Protein AF-C9RE39-F1 (afdb_monomer_lite)

Sequence (73 aa):
MKTDEKIIEDLKIINDKAKFMGIKIIMVRHLIEPHINNKKLLYKVLESTKDTELHNLILTACPKIEEIFKKET

pLDDT: mean 89.29, std 10.67, range [44.22, 96.5]

Structure (mmCIF, N/CA/C/O backbone):
data_AF-C9RE39-F1
#
_entry.id   AF-C9RE39-F1
#
loop_
_atom_site.group_PDB
_atom_site.id
_atom_site.type_symbol
_atom_site.label_atom_id
_atom_site.label_alt_id
_atom_site.label_comp_id
_atom_site.label_asym_id
_atom_site.label_entity_id
_atom_site.label_seq_id
_atom_site.pdbx_PDB_ins_code
_atom_site.Cartn_x
_atom_site.Cartn_y
_atom_site.Cartn_z
_atom_site.occupancy
_atom_site.B_iso_or_equiv
_atom_site.auth_seq_id
_atom_site.auth_comp_id
_atom_site.auth_asym_id
_atom_site.auth_atom_id
_atom_site.pdbx_PDB_model_num
ATOM 1 N N . MET A 1 1 ? 2.461 19.506 4.905 1.00 55.78 1 MET A N 1
ATOM 2 C CA . MET A 1 1 ? 2.013 18.261 4.251 1.00 55.78 1 MET A CA 1
ATOM 3 C C . MET A 1 1 ? 1.720 17.254 5.339 1.00 55.78 1 MET A C 1
ATOM 5 O O . MET A 1 1 ? 2.560 17.106 6.225 1.00 55.78 1 MET A O 1
ATOM 9 N N . LYS A 1 2 ? 0.532 16.649 5.359 1.00 65.50 2 LYS A N 1
ATOM 10 C CA . LYS A 1 2 ? 0.226 15.641 6.382 1.00 65.50 2 LYS A CA 1
ATOM 11 C C . LYS A 1 2 ? 1.003 14.354 6.078 1.00 65.50 2 LYS A C 1
ATOM 13 O O . LYS A 1 2 ? 1.312 14.072 4.922 1.00 65.50 2 LYS A O 1
ATOM 18 N N . THR A 1 3 ? 1.351 13.586 7.110 1.00 80.38 3 THR A N 1
ATOM 19 C CA . THR A 1 3 ? 2.149 12.354 6.968 1.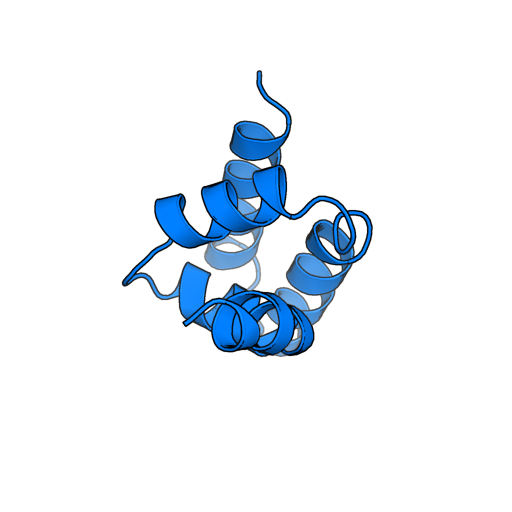00 80.38 3 THR A CA 1
ATOM 20 C C . THR A 1 3 ? 1.478 11.334 6.039 1.00 80.38 3 THR A C 1
ATOM 22 O O . THR A 1 3 ? 2.161 10.673 5.267 1.00 80.38 3 THR A O 1
ATOM 25 N N . ASP A 1 4 ? 0.146 11.259 6.061 1.00 83.88 4 ASP A N 1
ATOM 26 C CA . ASP A 1 4 ? -0.681 10.435 5.172 1.00 83.88 4 ASP A CA 1
ATOM 27 C C . ASP A 1 4 ? -0.599 10.870 3.700 1.00 83.88 4 ASP A C 1
ATOM 29 O O . ASP A 1 4 ? -0.423 10.023 2.830 1.00 83.88 4 ASP A O 1
ATOM 33 N N . GLU A 1 5 ? -0.656 12.174 3.414 1.00 88.94 5 GLU A N 1
ATOM 34 C CA . GLU A 1 5 ? -0.567 12.703 2.041 1.00 88.94 5 GLU A CA 1
ATOM 35 C C . GLU A 1 5 ? 0.785 12.364 1.402 1.00 88.94 5 GLU A C 1
ATOM 37 O O . GLU A 1 5 ? 0.833 11.909 0.261 1.00 88.94 5 GLU A O 1
ATOM 42 N N . LYS A 1 6 ? 1.873 12.513 2.170 1.00 91.56 6 LYS A N 1
ATOM 43 C CA . LYS A 1 6 ? 3.225 12.176 1.711 1.00 91.56 6 LYS A CA 1
ATOM 44 C C . LYS A 1 6 ? 3.374 10.690 1.399 1.00 91.56 6 LYS A C 1
ATOM 46 O O . LYS A 1 6 ? 3.901 10.334 0.354 1.00 91.56 6 LYS A O 1
ATOM 51 N N . ILE A 1 7 ? 2.870 9.834 2.285 1.00 93.31 7 ILE A N 1
ATOM 52 C CA . ILE A 1 7 ? 2.892 8.384 2.085 1.00 93.31 7 ILE A CA 1
ATOM 53 C C . ILE A 1 7 ? 2.149 8.011 0.802 1.00 93.31 7 ILE A C 1
ATOM 55 O O . ILE A 1 7 ? 2.669 7.248 -0.001 1.00 93.31 7 ILE A O 1
ATOM 59 N N . ILE A 1 8 ? 0.968 8.582 0.565 1.00 93.69 8 ILE A N 1
ATOM 60 C CA . ILE A 1 8 ? 0.192 8.309 -0.651 1.00 93.69 8 ILE A CA 1
ATOM 61 C C . ILE A 1 8 ? 0.951 8.752 -1.908 1.00 93.69 8 ILE A C 1
ATOM 63 O O . ILE A 1 8 ? 0.944 8.038 -2.909 1.00 93.69 8 ILE A O 1
ATOM 67 N N . GLU A 1 9 ? 1.601 9.913 -1.871 1.00 94.88 9 GLU A N 1
ATOM 68 C CA . GLU A 1 9 ? 2.403 10.412 -2.989 1.00 94.88 9 GLU A CA 1
ATOM 69 C C . GLU A 1 9 ? 3.602 9.499 -3.282 1.00 94.88 9 GLU A C 1
ATOM 71 O O . GLU A 1 9 ? 3.790 9.080 -4.425 1.00 94.88 9 GLU A O 1
ATOM 76 N N . ASP A 1 10 ? 4.341 9.093 -2.250 1.00 95.12 10 ASP A N 1
ATOM 77 C CA . ASP A 1 10 ? 5.470 8.171 -2.386 1.00 95.12 10 ASP A CA 1
ATOM 78 C C . ASP A 1 10 ? 5.020 6.804 -2.942 1.00 95.12 10 ASP A C 1
ATOM 80 O O . ASP A 1 10 ? 5.663 6.245 -3.834 1.00 95.12 10 ASP A O 1
ATOM 84 N N . LEU A 1 11 ? 3.873 6.284 -2.487 1.00 95.31 11 LEU A N 1
ATOM 85 C CA . LEU A 1 11 ? 3.277 5.044 -3.001 1.00 95.31 11 LEU A CA 1
ATOM 86 C C . LEU A 1 11 ? 2.910 5.145 -4.487 1.00 95.31 11 LEU A C 1
ATOM 88 O O . LEU A 1 11 ? 3.172 4.209 -5.245 1.00 95.31 11 LEU A O 1
ATOM 92 N N . LYS A 1 12 ? 2.339 6.277 -4.922 1.00 95.06 12 LYS A N 1
ATO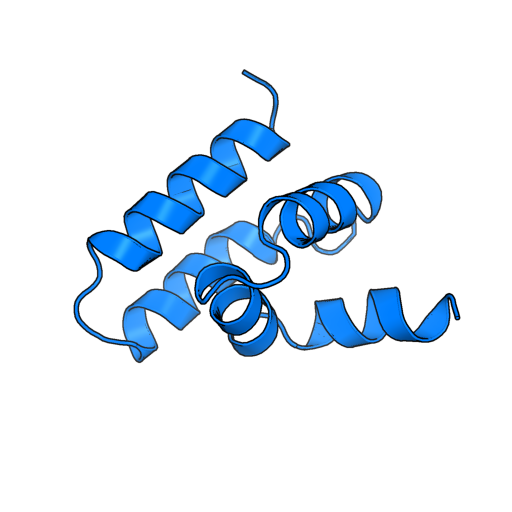M 93 C CA . LYS A 1 12 ? 2.041 6.532 -6.342 1.00 95.06 12 LYS A CA 1
ATOM 94 C C . LYS A 1 12 ? 3.318 6.561 -7.173 1.00 95.06 12 LYS A C 1
ATOM 96 O O . LYS A 1 12 ? 3.393 5.892 -8.197 1.00 95.06 12 LYS A O 1
ATOM 101 N N . ILE A 1 13 ? 4.353 7.251 -6.691 1.00 95.56 13 ILE A N 1
ATOM 102 C CA . ILE A 1 13 ? 5.660 7.307 -7.360 1.00 95.56 13 ILE A CA 1
ATOM 103 C C . ILE A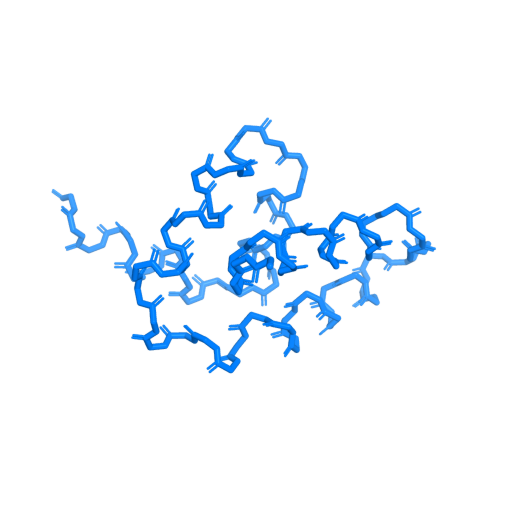 1 13 ? 6.254 5.902 -7.516 1.00 95.56 13 ILE A C 1
ATOM 105 O O . ILE A 1 13 ? 6.773 5.577 -8.584 1.00 95.56 13 ILE A O 1
ATOM 109 N N . ILE A 1 14 ? 6.170 5.059 -6.482 1.00 94.38 14 ILE A N 1
ATOM 110 C CA . ILE A 1 14 ? 6.623 3.664 -6.553 1.00 94.38 14 ILE A CA 1
ATOM 111 C C . ILE A 1 14 ? 5.826 2.897 -7.610 1.00 94.38 14 ILE A C 1
ATOM 113 O O . ILE A 1 14 ? 6.426 2.210 -8.440 1.00 94.38 14 ILE A O 1
ATOM 117 N N . ASN A 1 15 ? 4.496 3.015 -7.603 1.00 93.31 15 ASN A N 1
ATOM 118 C CA . ASN A 1 15 ? 3.650 2.298 -8.551 1.00 93.31 15 ASN A CA 1
ATOM 119 C C . ASN A 1 15 ? 3.914 2.711 -10.006 1.00 93.31 15 ASN A C 1
ATOM 121 O O . ASN A 1 15 ? 3.937 1.851 -10.886 1.00 93.31 15 ASN A O 1
ATOM 125 N N . ASP A 1 16 ? 4.177 3.992 -10.244 1.00 94.06 16 ASP A N 1
ATOM 126 C CA . ASP A 1 16 ? 4.393 4.525 -11.588 1.00 94.06 16 ASP A CA 1
ATOM 127 C C . ASP A 1 16 ? 5.814 4.255 -12.102 1.00 94.06 16 ASP A C 1
ATOM 129 O O . ASP A 1 16 ? 6.008 3.938 -13.276 1.00 94.06 16 ASP A O 1
ATOM 133 N N . LYS A 1 17 ? 6.835 4.380 -11.241 1.00 93.31 17 LYS A N 1
ATOM 134 C CA . LYS A 1 17 ? 8.246 4.334 -11.671 1.00 93.31 17 LYS A CA 1
ATOM 135 C C . LYS A 1 17 ? 8.879 2.950 -11.600 1.00 93.31 17 LYS A C 1
ATOM 137 O O . LYS A 1 17 ? 9.798 2.664 -12.370 1.00 93.31 17 LYS A O 1
ATOM 142 N N . ALA A 1 18 ? 8.459 2.092 -10.671 1.00 91.81 18 ALA A N 1
ATOM 143 C CA . ALA A 1 18 ? 9.081 0.782 -10.526 1.00 91.81 18 ALA A CA 1
ATOM 144 C C . ALA A 1 18 ? 8.531 -0.195 -11.574 1.00 91.81 18 ALA A C 1
ATOM 146 O O . ALA A 1 18 ? 7.374 -0.600 -11.536 1.00 91.81 18 ALA A O 1
ATOM 147 N N . LYS A 1 19 ? 9.398 -0.625 -12.496 1.00 89.19 19 LYS A N 1
ATOM 148 C CA . LYS A 1 19 ? 9.031 -1.528 -13.600 1.00 89.19 19 LYS A CA 1
ATOM 149 C C . LYS A 1 19 ? 8.637 -2.936 -13.139 1.00 89.19 19 LYS A C 1
ATOM 151 O O . LYS A 1 19 ? 7.809 -3.583 -13.772 1.00 89.19 19 LYS A O 1
ATOM 156 N N . PHE A 1 20 ? 9.255 -3.433 -12.068 1.00 94.75 20 PHE A N 1
ATOM 157 C CA . PHE A 1 20 ? 9.097 -4.818 -11.621 1.00 94.75 20 PHE A CA 1
ATOM 158 C C . PHE A 1 20 ? 8.207 -4.909 -10.383 1.00 94.75 20 PHE A C 1
ATOM 160 O O . PHE A 1 20 ? 8.462 -4.240 -9.380 1.00 94.75 20 PHE A O 1
ATOM 167 N N . MET A 1 21 ? 7.220 -5.809 -10.420 1.00 93.62 21 MET A N 1
ATOM 168 C CA . MET A 1 21 ? 6.264 -6.009 -9.323 1.00 93.62 21 MET A CA 1
ATOM 169 C C . MET A 1 21 ? 6.947 -6.365 -7.994 1.00 93.62 21 MET A C 1
ATOM 171 O O . MET A 1 21 ? 6.579 -5.836 -6.950 1.00 93.62 21 MET A O 1
ATOM 175 N N . GLY A 1 22 ? 7.995 -7.196 -8.022 1.00 95.06 22 GLY A N 1
ATOM 176 C CA . GLY A 1 22 ? 8.757 -7.530 -6.813 1.00 95.06 22 GLY A CA 1
ATOM 177 C C . GLY A 1 22 ? 9.394 -6.303 -6.146 1.00 95.06 22 GLY A C 1
ATOM 178 O O . GLY A 1 22 ? 9.371 -6.186 -4.925 1.00 95.06 22 GLY A O 1
ATOM 179 N N . ILE A 1 23 ? 9.887 -5.346 -6.942 1.00 94.81 23 ILE A N 1
ATOM 180 C CA . ILE A 1 23 ? 10.458 -4.093 -6.428 1.00 94.81 23 ILE A CA 1
ATOM 181 C C . ILE A 1 23 ? 9.354 -3.212 -5.838 1.00 94.81 23 ILE A C 1
ATOM 183 O O . ILE A 1 23 ? 9.519 -2.712 -4.726 1.00 94.81 23 ILE A O 1
ATOM 187 N N . LYS A 1 24 ? 8.214 -3.078 -6.535 1.00 96.38 24 LYS A N 1
ATOM 188 C CA . LYS A 1 24 ? 7.038 -2.355 -6.020 1.00 96.38 24 LYS A CA 1
ATOM 189 C C . LYS A 1 24 ? 6.647 -2.868 -4.632 1.00 96.38 24 LYS A C 1
ATOM 191 O O . LYS A 1 24 ? 6.539 -2.082 -3.698 1.00 96.38 24 LYS A O 1
ATOM 196 N N . ILE A 1 25 ? 6.515 -4.187 -4.485 1.00 96.50 25 ILE A N 1
ATOM 197 C CA . ILE A 1 25 ? 6.143 -4.841 -3.225 1.00 96.50 25 ILE A CA 1
ATOM 198 C C . ILE A 1 25 ? 7.130 -4.508 -2.100 1.00 96.50 25 ILE A C 1
ATOM 200 O O . ILE A 1 25 ? 6.704 -4.117 -1.015 1.00 96.50 25 ILE A O 1
ATOM 204 N N . ILE A 1 26 ? 8.438 -4.634 -2.348 1.00 96.19 26 ILE A N 1
ATOM 205 C CA . ILE A 1 26 ? 9.469 -4.364 -1.333 1.00 96.19 26 ILE A CA 1
ATOM 206 C C . ILE A 1 26 ? 9.420 -2.899 -0.882 1.00 96.19 26 ILE A C 1
ATOM 208 O O . ILE A 1 26 ? 9.447 -2.623 0.318 1.00 96.19 26 ILE A O 1
ATOM 212 N N . MET A 1 27 ? 9.318 -1.960 -1.826 1.00 96.19 27 MET A N 1
ATOM 213 C CA . MET A 1 27 ? 9.310 -0.529 -1.517 1.00 96.19 27 MET A CA 1
ATOM 214 C C . MET A 1 27 ? 8.039 -0.104 -0.778 1.00 96.19 27 MET A C 1
ATOM 216 O O . MET A 1 27 ? 8.125 0.602 0.224 1.00 96.19 27 MET A O 1
ATOM 220 N N . VAL A 1 28 ? 6.868 -0.572 -1.224 1.00 96.19 28 VAL A N 1
ATOM 221 C CA . VAL A 1 28 ? 5.596 -0.316 -0.532 1.00 96.19 28 VAL A 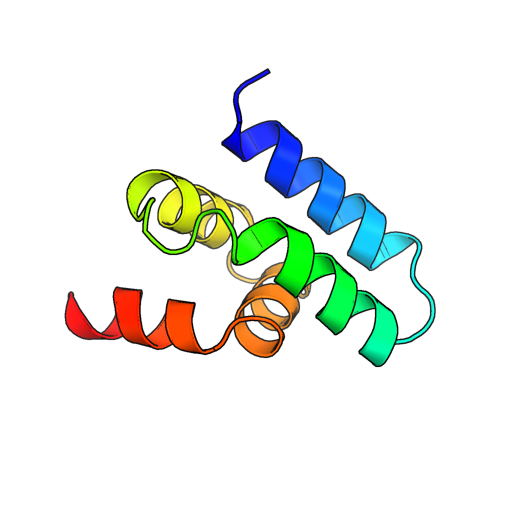CA 1
ATOM 222 C C . VAL A 1 28 ? 5.635 -0.879 0.885 1.00 96.19 28 VAL A C 1
ATOM 224 O O . VAL A 1 28 ? 5.270 -0.181 1.829 1.00 96.19 28 VAL A O 1
ATOM 227 N N . ARG A 1 29 ? 6.145 -2.105 1.060 1.00 95.50 29 ARG A N 1
ATOM 228 C CA . ARG A 1 29 ? 6.297 -2.713 2.384 1.00 95.50 29 ARG A CA 1
ATOM 229 C C . ARG A 1 29 ? 7.170 -1.862 3.300 1.00 95.50 29 ARG A C 1
ATOM 231 O O . ARG A 1 29 ? 6.754 -1.564 4.415 1.00 95.50 29 ARG A O 1
ATOM 238 N N . HIS A 1 30 ? 8.334 -1.428 2.818 1.00 95.44 30 HIS A N 1
ATOM 239 C CA . HIS A 1 30 ? 9.254 -0.594 3.591 1.00 95.44 30 HIS A CA 1
ATOM 240 C C . HIS A 1 30 ? 8.626 0.735 4.031 1.00 95.44 30 HIS A C 1
ATOM 242 O O . HIS A 1 30 ? 8.921 1.234 5.113 1.00 95.44 30 HIS A O 1
ATOM 248 N N . LEU A 1 31 ? 7.742 1.293 3.205 1.00 94.44 31 LEU A N 1
ATOM 249 C CA . LEU A 1 31 ? 7.081 2.559 3.485 1.00 94.44 31 LEU A CA 1
ATOM 250 C C . LEU A 1 31 ? 5.907 2.415 4.467 1.00 94.44 31 LEU A C 1
ATOM 252 O O . LEU A 1 31 ? 5.627 3.332 5.233 1.00 94.44 31 LEU A O 1
ATOM 256 N N . ILE A 1 32 ? 5.229 1.267 4.468 1.00 94.06 32 ILE A N 1
ATOM 257 C CA . ILE A 1 32 ? 4.021 1.045 5.267 1.00 94.06 32 ILE A CA 1
ATOM 258 C C . ILE A 1 32 ? 4.299 0.348 6.607 1.00 94.06 32 ILE A C 1
ATOM 260 O O . ILE A 1 32 ? 3.702 0.725 7.617 1.00 94.06 32 ILE A O 1
ATOM 264 N N . GLU A 1 33 ? 5.195 -0.643 6.658 1.00 92.75 33 GLU A N 1
ATOM 265 C CA . GLU A 1 33 ? 5.486 -1.413 7.882 1.00 92.75 33 GLU A CA 1
ATOM 266 C C . GLU A 1 33 ? 5.861 -0.559 9.106 1.00 92.75 33 GLU A C 1
ATOM 268 O O . GLU A 1 33 ? 5.357 -0.856 10.194 1.00 92.75 33 GLU A O 1
ATOM 273 N N . PRO A 1 34 ? 6.642 0.535 8.984 1.00 93.06 34 PRO A N 1
ATOM 274 C CA . PRO A 1 34 ? 6.935 1.417 10.117 1.00 93.06 34 PRO A CA 1
ATOM 275 C C . PRO A 1 34 ? 5.688 2.044 10.755 1.00 93.06 34 PRO A C 1
ATOM 277 O O . PRO A 1 34 ? 5.719 2.481 11.905 1.00 93.06 34 PRO A O 1
ATOM 280 N N . HIS A 1 35 ? 4.574 2.085 10.024 1.00 92.19 35 HIS A N 1
ATOM 281 C CA . HIS A 1 35 ? 3.311 2.663 10.460 1.00 92.19 35 HIS A CA 1
ATOM 282 C C . HIS A 1 35 ? 2.257 1.611 10.824 1.00 92.19 35 HIS A C 1
ATOM 284 O O . HIS A 1 35 ? 1.106 1.983 11.048 1.00 92.19 35 HIS A O 1
ATOM 290 N N . ILE A 1 36 ? 2.624 0.325 10.948 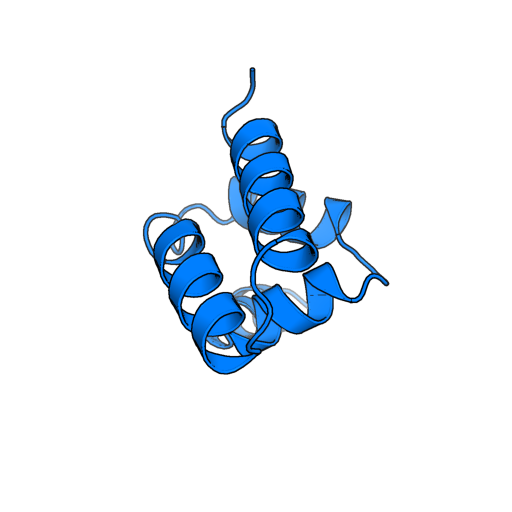1.00 90.12 36 ILE A N 1
ATOM 291 C CA . ILE A 1 36 ? 1.671 -0.780 11.166 1.00 90.12 36 ILE A CA 1
ATOM 292 C C . ILE A 1 36 ? 0.778 -0.594 12.409 1.00 90.12 36 ILE A C 1
ATOM 294 O O . ILE A 1 36 ? -0.383 -0.994 12.419 1.00 90.12 36 ILE A O 1
ATOM 298 N N . ASN A 1 37 ? 1.295 0.078 13.443 1.00 89.62 37 ASN A N 1
ATOM 299 C CA . ASN A 1 37 ? 0.566 0.364 14.683 1.00 89.62 37 ASN A CA 1
ATOM 300 C C . ASN A 1 37 ? -0.290 1.643 14.609 1.00 89.62 37 ASN A C 1
ATOM 302 O O . ASN A 1 37 ? -1.103 1.904 15.495 1.00 89.62 37 ASN A O 1
ATOM 306 N N . ASN A 1 38 ? -0.132 2.461 13.564 1.00 91.75 38 ASN A N 1
ATOM 307 C CA . ASN A 1 38 ? -0.886 3.696 13.376 1.00 91.75 38 ASN A CA 1
ATOM 308 C C . ASN A 1 38 ? -2.143 3.439 12.534 1.00 91.75 38 ASN A C 1
ATOM 310 O O . ASN A 1 38 ? -2.235 3.849 11.375 1.00 91.75 38 ASN A O 1
ATOM 314 N N . LYS A 1 39 ? -3.137 2.779 13.144 1.00 90.38 39 LYS A N 1
ATOM 315 C CA . LYS A 1 39 ? -4.410 2.424 12.488 1.00 90.38 39 LYS A CA 1
ATOM 316 C C . LYS A 1 39 ? -5.067 3.607 11.773 1.00 90.38 39 LYS A C 1
ATOM 318 O O . LYS A 1 39 ? -5.521 3.461 10.646 1.00 90.38 39 LYS A O 1
ATOM 323 N N . LYS A 1 40 ? -5.078 4.794 12.393 1.00 91.12 40 LYS A N 1
ATOM 324 C CA . LYS A 1 40 ? -5.691 6.002 11.813 1.00 91.12 40 LYS A CA 1
ATOM 325 C C . LYS A 1 40 ? -5.014 6.420 10.508 1.00 91.12 40 LYS A C 1
ATOM 327 O O . LYS A 1 40 ? -5.700 6.820 9.571 1.00 91.12 40 LYS A O 1
ATOM 332 N N . LEU A 1 41 ? -3.685 6.358 10.451 1.00 92.06 41 LEU A N 1
ATOM 333 C CA . LEU A 1 41 ? -2.936 6.667 9.236 1.00 92.06 41 LEU A CA 1
ATOM 334 C C . LEU A 1 41 ? -3.206 5.621 8.155 1.00 92.06 41 LEU A C 1
ATOM 336 O O . LEU A 1 41 ? -3.553 5.990 7.037 1.00 92.06 41 LEU A O 1
ATOM 340 N N . LEU A 1 42 ? -3.105 4.335 8.498 1.00 92.81 42 LEU A N 1
ATOM 341 C CA . LEU A 1 42 ? -3.326 3.246 7.546 1.00 92.81 42 LEU A CA 1
ATOM 342 C C . LEU A 1 42 ? -4.741 3.265 6.973 1.00 92.81 42 LEU A C 1
ATOM 344 O O . LEU A 1 42 ? -4.899 3.124 5.766 1.00 92.81 42 LEU A O 1
ATOM 348 N N . TYR A 1 43 ? -5.750 3.521 7.810 1.00 92.00 43 TYR A N 1
ATOM 349 C CA . TYR A 1 43 ? -7.137 3.652 7.373 1.00 92.00 43 TYR A CA 1
ATOM 350 C C . TYR A 1 43 ? -7.274 4.724 6.295 1.00 92.00 43 TYR A C 1
ATOM 352 O O . TYR A 1 43 ? -7.825 4.472 5.231 1.00 92.00 43 TYR A O 1
ATOM 360 N N . LYS A 1 44 ? -6.708 5.914 6.526 1.00 92.81 44 LYS A N 1
ATOM 361 C CA . LYS A 1 44 ? -6.753 6.988 5.532 1.00 92.81 44 LYS A CA 1
ATOM 362 C C . LYS A 1 44 ? -6.034 6.626 4.239 1.00 92.81 44 LYS A C 1
ATOM 364 O O . LYS A 1 44 ? -6.522 6.983 3.173 1.00 92.81 44 LYS A O 1
ATOM 369 N N . VAL A 1 45 ? -4.884 5.956 4.322 1.00 93.06 45 VAL A N 1
ATOM 370 C CA . VAL A 1 45 ? -4.132 5.516 3.137 1.00 93.06 45 VAL A CA 1
ATOM 371 C C . VAL A 1 45 ? -4.954 4.510 2.328 1.00 93.06 45 VAL A C 1
ATOM 373 O O . VAL A 1 45 ? -5.079 4.664 1.115 1.00 93.06 45 VAL A O 1
ATOM 376 N N . LEU A 1 46 ? -5.560 3.518 2.985 1.00 93.12 46 LEU A N 1
ATOM 377 C CA . LEU A 1 46 ? -6.410 2.523 2.329 1.00 93.12 46 LEU A CA 1
ATOM 378 C C . LEU A 1 46 ? -7.663 3.149 1.722 1.00 93.12 46 LEU A C 1
ATOM 380 O O . LEU A 1 46 ? -7.960 2.880 0.564 1.00 93.12 46 LEU A O 1
ATOM 384 N N . GLU A 1 47 ? -8.350 4.015 2.466 1.00 92.88 47 GLU A N 1
ATOM 385 C CA . GLU A 1 47 ? -9.549 4.709 1.994 1.00 92.88 47 GLU A CA 1
ATOM 386 C C . GLU A 1 47 ? -9.229 5.610 0.794 1.00 92.88 47 GLU A C 1
ATOM 388 O O . GLU A 1 47 ? -9.937 5.595 -0.207 1.00 92.88 47 GLU A O 1
ATOM 393 N N . SER A 1 48 ? -8.102 6.330 0.834 1.00 92.75 48 SER A N 1
ATOM 394 C CA . SER A 1 48 ? -7.673 7.210 -0.267 1.00 92.75 48 SER A CA 1
ATOM 395 C C . SER A 1 48 ? -7.206 6.456 -1.512 1.00 92.75 48 SER A C 1
ATOM 397 O O . SER A 1 48 ? -7.041 7.063 -2.570 1.00 92.75 48 SER A O 1
ATOM 399 N N . THR A 1 49 ? -6.923 5.161 -1.387 1.00 93.19 49 THR A N 1
ATOM 400 C CA . THR A 1 49 ? -6.478 4.314 -2.500 1.00 93.19 49 THR A CA 1
ATOM 401 C C . THR A 1 49 ? -7.540 3.317 -2.929 1.00 93.19 49 THR A C 1
ATOM 403 O O . THR A 1 49 ? -7.319 2.623 -3.913 1.00 93.19 49 THR A O 1
ATOM 406 N N . LYS A 1 50 ? -8.679 3.246 -2.238 1.00 93.38 50 LYS A N 1
ATOM 407 C CA . LYS A 1 50 ? -9.741 2.267 -2.460 1.00 93.38 50 LYS A CA 1
ATOM 408 C C . LYS A 1 50 ? -10.124 2.155 -3.939 1.00 93.38 50 LYS A C 1
ATOM 410 O O . LYS A 1 50 ? -10.141 3.147 -4.662 1.00 93.38 50 LYS A O 1
ATOM 415 N N . ASP A 1 51 ? -10.379 0.925 -4.378 1.00 92.00 51 ASP A N 1
ATOM 416 C CA . ASP A 1 51 ? -10.756 0.583 -5.756 1.00 92.00 51 ASP A CA 1
ATOM 417 C C . ASP A 1 51 ? -9.694 0.920 -6.828 1.00 92.00 51 ASP A C 1
ATOM 419 O O . ASP A 1 51 ? -9.994 0.972 -8.020 1.00 92.00 51 ASP A O 1
ATOM 423 N N . THR A 1 52 ? -8.426 1.105 -6.432 1.00 93.81 52 THR A N 1
ATOM 424 C CA . THR A 1 52 ? -7.297 1.301 -7.362 1.00 93.81 52 THR A CA 1
ATOM 425 C C . THR A 1 52 ? -6.319 0.124 -7.356 1.00 93.81 52 THR A C 1
ATOM 427 O O . THR A 1 52 ? -6.238 -0.644 -6.396 1.00 93.81 52 THR A O 1
ATOM 430 N N . GLU A 1 53 ? -5.489 0.014 -8.400 1.00 92.12 53 GLU A N 1
ATOM 431 C CA . GLU A 1 53 ? -4.354 -0.927 -8.420 1.00 92.12 53 GLU A CA 1
ATOM 432 C C . GLU A 1 53 ? -3.416 -0.708 -7.221 1.00 92.12 53 GLU A C 1
ATOM 434 O O . GLU A 1 53 ? -2.885 -1.665 -6.655 1.00 92.12 53 GLU A O 1
ATOM 439 N N . LEU A 1 54 ? -3.268 0.547 -6.782 1.00 94.19 54 LEU A N 1
ATOM 440 C CA . LEU A 1 54 ? -2.429 0.898 -5.645 1.00 94.19 54 LEU A CA 1
ATOM 441 C C . LEU A 1 54 ? -2.936 0.267 -4.345 1.00 94.19 54 LEU A C 1
ATOM 443 O O . LEU A 1 54 ? -2.127 -0.190 -3.540 1.00 94.19 54 LEU A O 1
ATOM 447 N N . HIS A 1 55 ? -4.254 0.172 -4.163 1.00 95.06 55 HIS A N 1
ATOM 448 C CA . HIS A 1 55 ? -4.845 -0.526 -3.021 1.00 95.06 55 HIS A CA 1
ATOM 449 C C . HIS A 1 55 ? -4.443 -1.998 -2.996 1.00 95.06 55 HIS A C 1
ATOM 451 O O . HIS A 1 55 ? -3.930 -2.494 -1.993 1.00 95.06 55 HIS A O 1
ATOM 457 N N . ASN A 1 56 ? -4.601 -2.679 -4.132 1.00 94.12 56 ASN A N 1
ATOM 458 C CA . ASN A 1 56 ? -4.242 -4.089 -4.268 1.00 94.12 56 ASN A CA 1
ATOM 459 C C . ASN A 1 56 ? -2.744 -4.308 -4.030 1.00 94.12 56 ASN A C 1
ATOM 461 O O . ASN A 1 56 ? -2.353 -5.275 -3.374 1.00 94.12 56 ASN A O 1
ATOM 465 N N . LEU A 1 57 ? -1.899 -3.390 -4.508 1.00 95.12 57 LEU A N 1
ATOM 466 C CA . LEU A 1 57 ? -0.461 -3.425 -4.268 1.00 95.12 57 LEU A CA 1
ATOM 467 C C . LEU A 1 57 ? -0.124 -3.273 -2.776 1.00 95.12 57 LEU A C 1
ATOM 469 O O . LEU A 1 57 ? 0.710 -4.025 -2.271 1.00 95.12 57 LEU A O 1
ATOM 473 N N . ILE A 1 58 ? -0.780 -2.352 -2.062 1.00 95.00 58 ILE A N 1
ATOM 474 C CA . ILE A 1 58 ? -0.590 -2.155 -0.615 1.00 95.00 58 ILE A CA 1
ATOM 475 C C . ILE A 1 58 ? -0.970 -3.418 0.159 1.00 95.00 58 ILE A C 1
ATOM 477 O O . ILE A 1 58 ? -0.178 -3.886 0.979 1.00 95.00 58 ILE A O 1
ATOM 481 N N . LEU A 1 59 ? -2.135 -4.005 -0.124 1.00 94.50 59 LEU A N 1
ATOM 482 C CA . LEU A 1 59 ? -2.582 -5.233 0.542 1.00 94.50 59 LEU A CA 1
ATOM 483 C C . LEU A 1 59 ? -1.671 -6.425 0.223 1.00 94.50 59 LEU A C 1
ATOM 485 O O . LEU A 1 59 ? -1.324 -7.194 1.116 1.00 94.50 59 LEU A O 1
ATOM 489 N N . THR A 1 60 ? -1.203 -6.536 -1.022 1.00 94.31 60 THR A N 1
ATOM 490 C CA . THR A 1 60 ? -0.247 -7.579 -1.430 1.00 94.31 60 THR A CA 1
ATOM 491 C C . THR A 1 60 ? 1.093 -7.424 -0.708 1.00 94.31 60 THR A C 1
ATOM 493 O O . THR A 1 60 ? 1.688 -8.405 -0.257 1.00 94.31 60 THR A O 1
ATOM 496 N N . ALA A 1 61 ? 1.588 -6.191 -0.580 1.00 95.06 61 ALA A N 1
ATOM 497 C CA . ALA A 1 61 ? 2.851 -5.914 0.090 1.00 95.06 61 ALA A CA 1
ATOM 498 C C . ALA A 1 61 ? 2.762 -6.124 1.607 1.00 95.06 61 ALA A C 1
ATOM 500 O O . ALA A 1 61 ? 3.696 -6.662 2.214 1.00 95.06 61 ALA A O 1
ATOM 501 N N . CYS A 1 62 ? 1.636 -5.758 2.215 1.00 94.31 62 CYS A N 1
ATOM 502 C CA . CYS A 1 62 ? 1.420 -5.782 3.657 1.00 94.31 62 CYS A CA 1
ATOM 503 C C . CYS A 1 62 ? 0.098 -6.483 4.026 1.00 94.31 62 CYS A C 1
ATOM 505 O O . CYS A 1 62 ? -0.814 -5.833 4.539 1.00 94.31 62 CYS A O 1
ATOM 507 N N . PRO A 1 63 ? -0.004 -7.816 3.868 1.00 90.75 63 PRO A N 1
ATOM 508 C CA . PRO A 1 63 ? -1.255 -8.554 4.095 1.00 90.75 63 PRO A CA 1
ATOM 509 C C . PRO A 1 63 ? -1.783 -8.441 5.533 1.00 90.75 63 PRO A C 1
ATOM 511 O O . PRO A 1 63 ? -2.988 -8.447 5.761 1.00 90.75 63 PRO A O 1
ATOM 514 N N . LYS A 1 64 ? -0.894 -8.226 6.513 1.00 87.75 64 LYS A N 1
ATOM 515 C CA . LYS A 1 64 ? -1.262 -7.987 7.921 1.00 87.75 64 LYS A CA 1
ATOM 516 C C . LYS A 1 64 ? -2.209 -6.798 8.102 1.00 87.75 64 LYS A C 1
ATOM 518 O O . LYS A 1 64 ? -2.951 -6.757 9.072 1.00 87.75 64 LYS A O 1
ATOM 523 N N . ILE A 1 65 ? -2.182 -5.826 7.191 1.00 87.88 65 ILE A N 1
ATOM 524 C CA . ILE A 1 65 ? -3.077 -4.668 7.237 1.00 87.88 65 ILE A CA 1
ATOM 525 C C . ILE A 1 65 ? -4.519 -5.101 7.016 1.00 87.88 65 ILE A C 1
ATOM 527 O O . ILE A 1 65 ? -5.409 -4.644 7.726 1.00 87.88 65 ILE A O 1
ATOM 531 N N . GLU A 1 66 ? -4.748 -6.020 6.082 1.00 81.56 66 GLU A N 1
ATOM 532 C CA . GLU A 1 66 ? -6.081 -6.549 5.822 1.00 81.56 66 GLU A CA 1
ATOM 533 C C . GLU A 1 66 ? -6.651 -7.233 7.073 1.00 81.56 66 GLU A C 1
ATOM 535 O O . GLU A 1 66 ? -7.807 -7.022 7.425 1.00 81.56 66 GLU A O 1
ATOM 540 N N . GLU A 1 67 ? -5.824 -7.979 7.812 1.00 80.06 67 GLU A N 1
ATOM 541 C CA . GLU A 1 67 ? -6.224 -8.612 9.077 1.00 80.06 67 GLU A CA 1
ATOM 542 C C . GLU A 1 67 ? -6.565 -7.600 10.179 1.00 80.06 67 GLU A C 1
ATOM 544 O O . GLU A 1 67 ? -7.453 -7.856 10.995 1.00 80.06 67 GLU A O 1
ATOM 549 N N . ILE A 1 68 ? -5.874 -6.455 10.213 1.00 79.38 68 ILE A N 1
ATOM 550 C CA . ILE A 1 68 ? -6.144 -5.377 11.175 1.00 79.38 68 ILE A CA 1
ATOM 551 C C . ILE A 1 68 ? -7.538 -4.786 10.940 1.00 79.38 68 ILE A C 1
ATOM 553 O O . ILE A 1 68 ? -8.230 -4.491 11.912 1.00 79.38 68 ILE A O 1
ATOM 557 N N . PHE A 1 69 ? -7.954 -4.647 9.678 1.00 73.50 69 PHE A N 1
ATOM 558 C CA . PHE A 1 69 ? -9.223 -4.011 9.311 1.00 73.50 69 PHE A CA 1
ATOM 559 C C . PHE A 1 69 ? -10.389 -4.993 9.101 1.00 73.50 69 PHE A C 1
ATOM 561 O O . PHE A 1 69 ? -11.536 -4.586 9.239 1.00 73.50 69 PHE A O 1
ATOM 568 N N . LYS A 1 70 ? -10.138 -6.290 8.862 1.00 70.50 70 LYS A N 1
ATOM 569 C CA . LYS A 1 70 ? -11.185 -7.336 8.838 1.00 70.50 70 LYS A CA 1
ATOM 570 C C . LYS A 1 70 ? -11.748 -7.683 10.218 1.00 70.50 70 LYS A C 1
ATOM 572 O O . LYS A 1 70 ? -12.849 -8.205 10.303 1.00 70.50 70 LYS A O 1
ATOM 577 N N . LYS A 1 71 ? -11.002 -7.438 11.301 1.00 57.72 71 LYS A N 1
ATO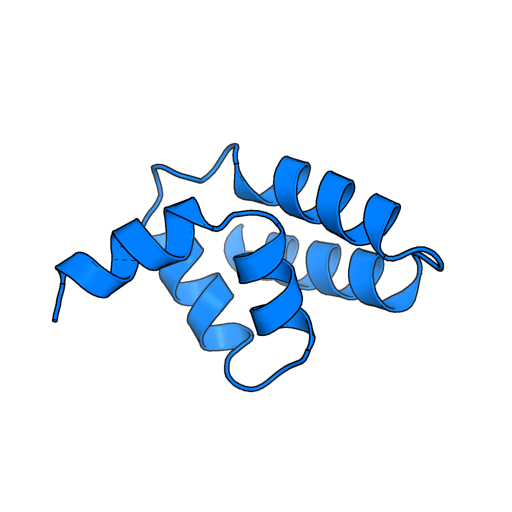M 578 C CA . LYS A 1 71 ? -11.439 -7.745 12.680 1.00 57.72 71 LYS A CA 1
ATOM 579 C C . LYS A 1 71 ? -12.372 -6.694 13.294 1.00 57.72 71 LYS A C 1
ATOM 581 O O . LYS A 1 71 ? -12.781 -6.865 14.438 1.00 57.72 71 LYS A O 1
ATOM 586 N N . GLU A 1 72 ? -12.668 -5.609 12.580 1.00 52.03 72 GLU A N 1
ATOM 587 C CA . GLU A 1 72 ? -13.522 -4.511 13.062 1.00 52.03 72 GLU A CA 1
ATOM 588 C C . GLU A 1 72 ? -14.930 -4.501 12.423 1.00 52.03 72 GLU A C 1
ATOM 590 O O . GLU A 1 72 ? -15.726 -3.615 12.730 1.00 52.03 72 GLU A O 1
ATOM 595 N N . THR A 1 73 ? -15.254 -5.499 11.590 1.00 44.22 73 THR A N 1
ATOM 596 C CA . THR A 1 73 ? -16.599 -5.793 11.045 1.00 44.22 73 THR A CA 1
ATOM 597 C C . THR A 1 73 ? -17.138 -7.097 11.603 1.00 44.22 73 THR A C 1
ATOM 599 O O . THR A 1 73 ? -18.336 -7.134 11.949 1.00 44.22 73 THR A O 1
#

Foldseek 3Di:
DDPLVVLLVVLVCLVVPPPDLVSSLVSLLVSCVVCLVVLVSLVSNLVVQPPHPSNVSNCVSPVVNVVVVVVVD

Secondary structure (DSSP, 8-state):
--HHHHHHHHHHHHHHH--SHHHHHHHHHHHHGGGTT-HHHHHHHHHHHTTSHHHHHHHHH-HHHHHHHHTT-

Radius of gyration: 11.46 Å; chains: 1; bounding box: 27×27×28 Å

Organism: Methanocaldococcus vulcanius (strain ATCC 700851 / DSM 12094 / M7) (NCBI:txid579137)